Protein AF-A0A0G2HZ47-F1 (afdb_monomer_lite)

pLDDT: mean 73.04, std 15.68, range [31.47, 90.75]

Radius of gyration: 34.74 Å; chains: 1; bounding box: 72×29×120 Å

Organism: NCBI:txid1214573

Structure (mmCIF, N/CA/C/O backbone):
data_AF-A0A0G2HZ47-F1
#
_entry.id   AF-A0A0G2HZ47-F1
#
loop_
_atom_site.group_PDB
_atom_site.id
_atom_site.type_symbol
_atom_site.label_atom_id
_atom_site.label_alt_id
_atom_site.label_comp_id
_atom_site.label_asym_id
_atom_site.label_entity_id
_atom_site.label_seq_id
_atom_site.pdbx_PDB_ins_code
_atom_site.Cartn_x
_atom_site.Cartn_y
_atom_site.Cartn_z
_atom_site.occupancy
_atom_site.B_iso_or_equiv
_atom_site.auth_seq_id
_atom_site.auth_comp_id
_atom_site.auth_asym_id
_atom_site.auth_atom_id
_atom_site.pdbx_PDB_model_num
ATOM 1 N N . MET A 1 1 ? -10.034 -16.309 77.337 1.00 37.97 1 MET A N 1
ATOM 2 C CA . MET A 1 1 ? -9.901 -16.850 75.967 1.00 37.97 1 MET A CA 1
ATOM 3 C C . MET A 1 1 ? -11.106 -16.402 75.153 1.00 37.97 1 MET A C 1
ATOM 5 O O . MET A 1 1 ? -12.199 -16.834 75.493 1.00 37.97 1 MET A O 1
ATOM 9 N N . PRO A 1 2 ? -10.953 -15.537 74.139 1.00 36.66 2 PRO A N 1
ATOM 10 C CA . PRO A 1 2 ? -11.965 -15.359 73.104 1.00 36.66 2 PRO A CA 1
ATOM 11 C C . PRO A 1 2 ? -11.679 -16.298 71.912 1.00 36.66 2 PRO A C 1
ATOM 13 O O . PRO A 1 2 ? -10.535 -16.740 71.744 1.00 36.66 2 PRO A O 1
ATOM 16 N N . PRO A 1 3 ? -12.692 -16.647 71.100 1.00 39.84 3 PRO A N 1
ATOM 17 C CA . PRO A 1 3 ? -12.533 -17.612 70.023 1.00 39.84 3 PRO A CA 1
ATOM 18 C C . PRO A 1 3 ? -11.682 -17.019 68.897 1.00 39.84 3 PRO A C 1
ATOM 20 O O . PRO A 1 3 ? -11.869 -15.880 68.470 1.00 39.84 3 PRO A O 1
ATOM 23 N N . ARG A 1 4 ? -10.742 -17.826 68.398 1.00 39.00 4 ARG A N 1
ATOM 24 C CA . ARG A 1 4 ? -10.033 -17.578 67.143 1.00 39.00 4 ARG A CA 1
ATOM 25 C C . ARG A 1 4 ? -11.041 -17.720 66.002 1.00 39.00 4 ARG A C 1
ATOM 27 O O . ARG A 1 4 ? -11.255 -18.825 65.516 1.00 39.00 4 ARG A O 1
ATOM 34 N N . SER A 1 5 ? -11.659 -16.620 65.578 1.00 34.59 5 SER A N 1
ATOM 35 C CA . SER A 1 5 ? -12.229 -16.563 64.231 1.00 34.59 5 SER A CA 1
ATOM 36 C C . SER A 1 5 ? -11.066 -16.339 63.266 1.00 34.59 5 SER A C 1
ATOM 38 O O . SER A 1 5 ? -10.521 -15.245 63.142 1.00 34.59 5 SER A O 1
ATOM 40 N N . SER A 1 6 ? -10.594 -17.417 62.646 1.00 36.03 6 SER A N 1
ATOM 41 C CA . SER A 1 6 ? -9.693 -17.324 61.503 1.00 36.03 6 SER A CA 1
ATOM 42 C C . SER A 1 6 ? -10.524 -16.921 60.290 1.00 36.03 6 SER A C 1
ATOM 44 O O . SER A 1 6 ? -10.825 -17.742 59.426 1.00 36.03 6 SER A O 1
ATOM 46 N N . VAL A 1 7 ? -10.922 -15.651 60.235 1.00 32.31 7 VAL A N 1
ATOM 47 C CA . VAL A 1 7 ? -11.199 -15.027 58.947 1.00 32.31 7 VAL A CA 1
ATOM 48 C C . VAL A 1 7 ? -9.826 -14.824 58.330 1.00 32.31 7 VAL A C 1
ATOM 50 O O . VAL A 1 7 ? -9.128 -13.852 58.614 1.00 32.31 7 VAL A O 1
ATOM 53 N N . THR A 1 8 ? -9.383 -15.810 57.555 1.00 32.44 8 THR A N 1
ATOM 54 C CA . THR A 1 8 ? -8.315 -15.622 56.584 1.00 32.44 8 THR A CA 1
ATOM 55 C C . THR A 1 8 ? -8.803 -14.546 55.627 1.00 32.44 8 THR A C 1
ATOM 57 O O . THR A 1 8 ? -9.500 -14.813 54.653 1.00 32.44 8 THR A O 1
ATOM 60 N N . ALA A 1 9 ? -8.475 -13.296 55.946 1.00 32.41 9 ALA A N 1
ATOM 61 C CA . ALA A 1 9 ? -8.489 -12.223 54.981 1.00 32.41 9 ALA A CA 1
ATOM 62 C C . ALA A 1 9 ? -7.518 -12.655 53.881 1.00 32.41 9 ALA A C 1
ATOM 64 O O . ALA A 1 9 ? -6.299 -12.559 54.033 1.00 32.41 9 ALA A O 1
ATOM 65 N N . PHE A 1 10 ? -8.058 -13.222 52.803 1.00 31.47 10 PHE A N 1
ATOM 66 C CA . PHE A 1 10 ? -7.330 -13.370 51.560 1.00 31.47 10 PHE A CA 1
ATOM 67 C C . PHE A 1 10 ? -6.940 -11.954 51.144 1.00 31.47 10 PHE A C 1
ATOM 69 O O . PHE A 1 10 ? -7.734 -11.213 50.568 1.00 31.47 10 PHE A O 1
ATOM 76 N N . HIS A 1 11 ? -5.717 -11.556 51.490 1.00 36.50 11 HIS A N 1
ATOM 77 C CA . HIS A 1 11 ? -5.039 -10.441 50.858 1.00 36.50 11 HIS A CA 1
ATOM 78 C C . HIS A 1 11 ? -4.839 -10.822 49.389 1.00 36.50 11 HIS A C 1
ATOM 80 O O . HIS A 1 11 ? -3.791 -11.328 48.991 1.00 36.50 11 HIS A O 1
ATOM 86 N N . LEU A 1 12 ? -5.886 -10.612 48.589 1.00 41.47 12 LEU A N 1
ATOM 87 C CA . LEU A 1 12 ? -5.818 -10.556 47.139 1.00 41.47 12 LEU A CA 1
ATOM 88 C C . LEU A 1 12 ? -4.885 -9.392 46.814 1.00 41.47 12 LEU A C 1
ATOM 90 O O . LEU A 1 12 ? -5.261 -8.226 46.913 1.00 41.47 12 LEU A O 1
ATOM 94 N N . GLY A 1 13 ? -3.624 -9.742 46.564 1.00 36.06 13 GLY A N 1
ATOM 95 C CA . GLY A 1 13 ? -2.490 -8.844 46.409 1.00 36.06 13 GLY A CA 1
ATOM 96 C C . GLY A 1 13 ? -2.629 -7.884 45.236 1.00 36.06 13 GLY A C 1
ATOM 97 O O . GLY A 1 13 ? -1.953 -8.037 44.222 1.00 36.06 13 GLY A O 1
ATOM 98 N N . TYR A 1 14 ? -3.442 -6.845 45.399 1.00 40.75 14 TYR A N 1
ATOM 99 C CA . TYR A 1 14 ? -3.355 -5.655 44.575 1.00 40.75 14 TYR A CA 1
ATOM 100 C C . TYR A 1 14 ? -2.063 -4.917 44.939 1.00 40.75 14 TYR A C 1
ATOM 102 O O . TYR A 1 14 ? -1.978 -4.226 45.954 1.00 40.75 14 TYR A O 1
ATOM 110 N N . ARG A 1 15 ? -1.018 -5.101 44.129 1.00 41.16 15 ARG A N 1
ATOM 111 C CA . ARG A 1 15 ? 0.168 -4.242 44.158 1.00 41.16 15 ARG A CA 1
ATOM 112 C C . ARG A 1 15 ? 0.009 -3.192 43.063 1.00 41.16 15 ARG A C 1
ATOM 114 O O . ARG A 1 15 ? 0.014 -3.537 41.881 1.00 41.16 15 ARG A O 1
ATOM 121 N N . SER A 1 16 ? -0.140 -1.924 43.454 1.00 38.88 16 SER A N 1
ATOM 122 C CA . SER A 1 16 ? -0.174 -0.797 42.516 1.00 38.88 16 SER A CA 1
ATOM 123 C C . SER A 1 16 ? 1.133 -0.784 41.720 1.00 38.88 16 SER A C 1
ATOM 125 O O . SER A 1 16 ? 2.195 -0.500 42.271 1.00 38.88 16 SER A O 1
ATOM 127 N N . GLY A 1 17 ? 1.074 -1.175 40.451 1.00 43.47 17 GLY A N 1
ATOM 128 C CA . GLY A 1 17 ? 2.262 -1.294 39.604 1.00 43.47 17 GLY A CA 1
ATOM 129 C C . GLY A 1 17 ? 2.183 -2.376 38.530 1.00 43.47 17 GLY A C 1
ATOM 130 O O . GLY A 1 17 ? 2.981 -2.335 37.605 1.00 43.47 17 GLY A O 1
ATOM 131 N N . ASN A 1 18 ? 1.220 -3.309 38.596 1.00 45.84 18 ASN A N 1
ATOM 132 C CA . ASN A 1 18 ? 1.140 -4.427 37.644 1.00 45.84 18 ASN A CA 1
ATOM 133 C C . ASN A 1 18 ? -0.236 -4.562 36.963 1.00 45.84 18 ASN A C 1
ATOM 135 O O . ASN A 1 18 ? -0.908 -5.588 37.058 1.00 45.84 18 ASN A O 1
ATOM 139 N N . SER A 1 19 ? -0.649 -3.500 36.258 1.00 53.84 19 SER A N 1
ATOM 140 C CA . SER A 1 19 ? -1.942 -3.411 35.555 1.00 53.84 19 SER A CA 1
ATOM 141 C C . SER A 1 19 ? -2.191 -4.596 34.608 1.00 53.84 19 SER A C 1
ATOM 143 O O . SER A 1 19 ? -3.249 -5.206 34.666 1.00 53.84 19 SER A O 1
ATOM 145 N N . ARG A 1 20 ? -1.193 -5.025 33.820 1.00 54.66 20 ARG A N 1
ATOM 146 C CA . ARG A 1 20 ? -1.331 -6.163 32.884 1.00 54.66 20 ARG A CA 1
ATOM 147 C C . ARG A 1 20 ? -1.717 -7.482 33.559 1.00 54.66 20 ARG A C 1
ATOM 149 O O . ARG A 1 20 ? -2.631 -8.147 33.097 1.00 54.66 20 ARG A O 1
ATOM 156 N N . VAL A 1 21 ? -1.075 -7.825 34.676 1.00 57.22 21 VAL A N 1
ATOM 157 C CA . VAL A 1 21 ? -1.346 -9.082 35.400 1.00 57.22 21 VAL A CA 1
ATOM 158 C C . VAL A 1 21 ? -2.745 -9.071 36.017 1.00 57.22 21 VAL A C 1
ATOM 160 O O . VAL A 1 21 ? -3.430 -10.089 36.031 1.00 57.22 21 VAL A O 1
ATOM 163 N N . PHE A 1 22 ? -3.188 -7.911 36.503 1.00 56.25 22 PHE A N 1
ATOM 164 C CA . PHE A 1 22 ? -4.555 -7.730 36.981 1.00 56.25 22 PHE A CA 1
ATOM 165 C C . PHE A 1 22 ? -5.576 -7.885 35.844 1.00 56.25 22 PHE A C 1
ATOM 167 O O . PHE A 1 22 ? -6.572 -8.584 36.008 1.00 56.25 22 PHE A O 1
ATOM 174 N N . LEU A 1 23 ? -5.303 -7.282 34.685 1.00 59.59 23 LEU A N 1
ATOM 175 C CA . LEU A 1 23 ? -6.165 -7.355 33.507 1.00 59.59 23 LEU A CA 1
ATOM 176 C C . LEU A 1 23 ? -6.307 -8.793 32.987 1.00 59.59 23 LEU A C 1
ATOM 178 O O . LEU A 1 23 ? -7.428 -9.232 32.754 1.00 59.59 23 LEU A O 1
ATOM 182 N N . ASP A 1 24 ? -5.215 -9.556 32.903 1.00 64.44 24 ASP A N 1
ATOM 183 C CA . ASP A 1 24 ? -5.259 -10.964 32.480 1.00 64.44 24 ASP A CA 1
ATOM 184 C C . ASP A 1 24 ? -6.056 -11.837 33.473 1.00 64.44 24 ASP A C 1
ATOM 186 O O . ASP A 1 24 ? -6.803 -12.728 33.078 1.00 64.44 24 ASP A O 1
ATOM 190 N N . GLN A 1 25 ? -5.960 -11.567 34.781 1.00 63.09 25 GLN A N 1
ATOM 191 C CA . GLN A 1 25 ? -6.748 -12.277 35.800 1.00 63.09 25 GLN A CA 1
ATOM 192 C C . GLN A 1 25 ? -8.239 -11.936 35.757 1.00 63.09 25 GLN A C 1
ATOM 194 O O . GLN A 1 25 ? -9.071 -12.777 36.099 1.00 63.09 25 GLN A O 1
ATOM 199 N N . VAL A 1 26 ? -8.576 -10.704 35.381 1.00 60.03 26 VAL A N 1
ATOM 200 C CA . VAL A 1 26 ? -9.956 -10.265 35.167 1.00 60.03 26 VAL A CA 1
ATOM 201 C C . VAL A 1 26 ? -10.554 -10.971 33.951 1.00 60.03 26 VAL A C 1
ATOM 203 O O . VAL A 1 26 ? -11.672 -11.471 34.051 1.00 60.03 26 VAL A O 1
ATOM 206 N N . ASP A 1 27 ? -9.804 -11.083 32.853 1.00 63.91 27 ASP A N 1
ATOM 207 C CA . ASP A 1 27 ? -10.250 -11.797 31.647 1.00 63.91 27 ASP A CA 1
ATOM 208 C C . ASP A 1 27 ? -10.433 -13.298 31.889 1.00 63.91 27 ASP A C 1
ATOM 210 O O . ASP A 1 27 ? -11.338 -13.914 31.337 1.00 63.91 27 ASP A O 1
ATOM 214 N N . MET A 1 28 ? -9.620 -13.889 32.769 1.00 60.25 28 MET A N 1
ATOM 215 C CA . MET A 1 28 ? -9.789 -15.278 33.212 1.00 60.25 28 MET A CA 1
ATOM 216 C C . MET A 1 28 ? -10.896 -15.459 34.271 1.00 60.25 28 MET A C 1
ATOM 218 O O . MET A 1 28 ? -11.135 -16.578 34.719 1.00 60.25 28 MET A O 1
ATOM 222 N N . GLY A 1 29 ? -11.556 -14.383 34.717 1.00 59.19 29 GLY A N 1
ATOM 223 C CA . GLY A 1 29 ? -12.604 -14.432 35.745 1.00 59.19 29 GLY A CA 1
ATOM 224 C C . GLY A 1 29 ? -12.101 -14.708 37.171 1.00 59.19 29 GLY A C 1
ATOM 225 O O . GLY A 1 29 ? -12.897 -15.016 38.052 1.00 59.19 29 GLY A O 1
ATOM 226 N N . ILE A 1 30 ? -10.793 -14.595 37.420 1.00 57.31 30 ILE A N 1
ATOM 227 C CA . ILE A 1 30 ? -10.138 -14.970 38.685 1.00 57.31 30 ILE A CA 1
ATOM 228 C C . ILE A 1 30 ? -10.157 -13.815 39.702 1.00 57.31 30 ILE A C 1
ATOM 230 O O . ILE A 1 30 ? -10.236 -14.055 40.906 1.00 57.31 30 ILE A O 1
ATOM 234 N N . ASN A 1 31 ? -10.108 -12.554 39.251 1.00 58.25 31 ASN A N 1
ATOM 235 C CA . ASN A 1 31 ? -9.975 -11.383 40.133 1.00 58.25 31 ASN A CA 1
ATOM 236 C C . ASN A 1 31 ? -11.196 -10.445 40.085 1.00 58.25 31 ASN A C 1
ATOM 238 O O . ASN A 1 31 ? -11.128 -9.281 39.695 1.00 58.25 31 ASN A O 1
ATOM 242 N N . ILE A 1 32 ? -12.336 -10.998 40.503 1.00 53.94 32 ILE A N 1
ATOM 243 C CA . ILE A 1 32 ? -13.670 -10.375 40.473 1.00 53.94 32 ILE A CA 1
ATOM 244 C C . ILE A 1 32 ? -13.790 -9.186 41.448 1.00 53.94 32 ILE A C 1
ATOM 246 O O . ILE A 1 32 ? -14.473 -8.207 41.164 1.00 53.94 32 ILE A O 1
ATOM 250 N N . GLY A 1 33 ? -13.084 -9.220 42.583 1.00 53.91 33 GLY A N 1
ATOM 251 C CA . GLY A 1 33 ? -13.139 -8.157 43.596 1.00 53.91 33 GLY A CA 1
ATOM 252 C C . GLY A 1 33 ? -12.517 -6.828 43.152 1.00 53.91 33 GLY A C 1
ATOM 253 O O . GLY A 1 33 ? -12.966 -5.769 43.582 1.00 53.91 33 GLY A O 1
ATOM 254 N N . GLY A 1 34 ? -11.523 -6.858 42.258 1.00 54.56 34 GLY A N 1
ATOM 255 C CA . GLY A 1 3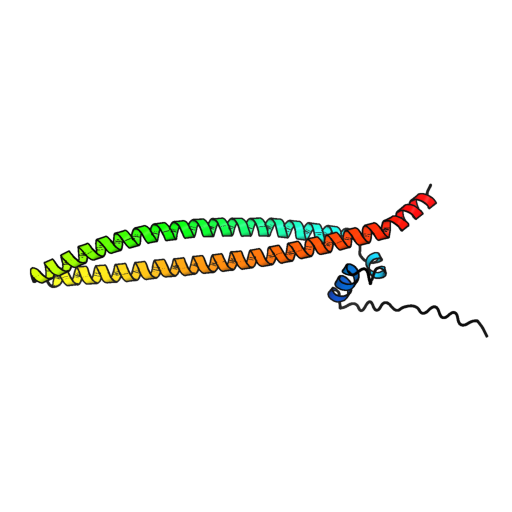4 ? -10.939 -5.636 41.702 1.00 54.56 34 GLY A CA 1
ATOM 256 C C . GLY A 1 34 ? -11.808 -4.973 40.630 1.00 54.56 34 GLY A C 1
ATOM 257 O O . GLY A 1 34 ? -11.694 -3.770 40.428 1.00 54.56 34 GLY A O 1
ATOM 258 N N . LEU A 1 35 ? -12.715 -5.714 39.981 1.00 54.06 35 LEU A N 1
ATOM 259 C CA . LEU A 1 35 ? -13.657 -5.169 38.991 1.00 54.06 35 LEU A CA 1
ATOM 260 C C . LEU A 1 35 ? -14.666 -4.200 39.611 1.00 54.06 35 LEU A C 1
ATOM 262 O O . LEU A 1 35 ? -15.007 -3.204 38.985 1.00 54.06 35 LEU A O 1
ATOM 266 N N . LEU A 1 36 ? -15.080 -4.445 40.857 1.00 53.69 36 LEU A N 1
ATOM 267 C CA . LEU A 1 36 ? -15.949 -3.546 41.625 1.00 53.69 36 LEU A CA 1
ATOM 268 C C . LEU A 1 36 ? -15.305 -2.176 41.899 1.00 53.69 36 LEU A C 1
ATOM 270 O O . LEU A 1 36 ? -16.020 -1.207 42.137 1.00 53.69 36 LEU A O 1
ATOM 274 N N . GLN A 1 37 ? -13.971 -2.078 41.855 1.00 54.75 37 GLN A N 1
ATOM 275 C CA . GLN A 1 37 ? -13.250 -0.806 41.977 1.00 54.75 37 GLN A CA 1
ATOM 276 C C . GLN A 1 37 ? -13.066 -0.089 40.629 1.00 54.75 37 GLN A C 1
ATOM 278 O O . GLN A 1 37 ? -12.727 1.094 40.609 1.00 54.75 37 GLN A O 1
ATOM 283 N N . VAL A 1 38 ? -13.287 -0.770 39.497 1.00 58.47 38 VAL A N 1
ATOM 284 C CA . VAL A 1 38 ? -13.133 -0.183 38.161 1.00 58.47 38 VAL A CA 1
ATOM 285 C C . VAL A 1 38 ? -14.438 0.494 37.743 1.00 58.47 38 VAL A C 1
ATOM 287 O O . VAL A 1 38 ? -15.482 -0.139 37.611 1.00 58.47 38 VAL A O 1
ATOM 290 N N . ASN A 1 39 ? -14.377 1.803 37.493 1.00 64.88 39 ASN A N 1
ATOM 291 C CA . ASN A 1 39 ? -15.529 2.588 37.058 1.00 64.88 39 ASN A CA 1
ATOM 292 C C . ASN A 1 39 ? -15.967 2.169 35.636 1.00 64.88 39 ASN A C 1
ATOM 294 O O . ASN A 1 39 ? -15.227 2.383 34.674 1.00 64.88 39 ASN A O 1
ATOM 298 N N . GLN A 1 40 ? -17.176 1.611 35.482 1.00 68.06 40 GLN A N 1
ATOM 299 C CA . GLN A 1 40 ? -17.739 1.222 34.176 1.00 68.06 40 GLN A CA 1
ATOM 300 C C . GLN A 1 40 ? -17.699 2.362 33.150 1.00 68.06 40 GLN A C 1
ATOM 302 O O . GLN A 1 40 ? -17.458 2.117 31.969 1.00 68.06 40 GLN A O 1
ATOM 307 N N . GLN A 1 41 ? -17.886 3.609 33.591 1.00 72.38 41 GLN A N 1
ATOM 308 C CA . GLN A 1 41 ? -17.843 4.775 32.707 1.00 72.38 41 GLN A CA 1
ATOM 309 C C . GLN A 1 41 ? -16.461 4.962 32.065 1.00 72.38 41 GLN A C 1
ATOM 311 O O . GLN A 1 41 ? -16.378 5.341 30.898 1.00 72.38 41 GLN A O 1
ATOM 316 N N . ALA A 1 42 ? -15.383 4.644 32.789 1.00 74.94 42 ALA A N 1
ATOM 317 C CA . ALA A 1 42 ? -14.022 4.729 32.268 1.00 74.94 42 ALA A CA 1
ATOM 318 C C . ALA A 1 42 ? -13.761 3.663 31.191 1.00 74.94 42 ALA A C 1
ATOM 320 O O . ALA A 1 42 ? -13.208 3.983 30.145 1.00 74.94 42 ALA A O 1
ATOM 321 N N . LEU A 1 43 ? -14.235 2.429 31.395 1.00 75.12 43 LEU A N 1
ATOM 322 C CA . LEU A 1 43 ? -14.100 1.347 30.408 1.00 75.12 43 LEU A CA 1
ATOM 323 C C . LEU A 1 43 ? -14.935 1.596 29.144 1.00 75.12 43 LEU A C 1
ATOM 325 O O . LEU A 1 43 ? -14.492 1.298 28.039 1.00 75.12 43 LEU A O 1
ATOM 329 N N . VAL A 1 44 ? -16.133 2.174 29.283 1.00 79.75 44 VAL A N 1
ATOM 330 C CA . VAL A 1 44 ? -16.951 2.587 28.131 1.00 79.75 44 VAL A CA 1
ATOM 331 C C . VAL A 1 44 ? -16.273 3.723 27.359 1.00 79.75 44 VAL A C 1
ATOM 333 O O . VAL A 1 44 ? -16.271 3.708 26.128 1.00 79.75 44 VAL A O 1
ATOM 336 N N . ALA A 1 45 ? -15.664 4.687 28.056 1.00 80.69 45 ALA A N 1
ATOM 337 C CA . ALA A 1 45 ? -14.891 5.750 27.418 1.00 80.69 45 ALA A CA 1
ATOM 338 C C . ALA A 1 45 ? -13.671 5.193 26.662 1.00 80.69 45 ALA A C 1
ATOM 340 O O . ALA A 1 45 ? -13.446 5.576 25.514 1.00 80.69 45 ALA A O 1
ATOM 341 N N . GLU A 1 46 ? -12.947 4.246 27.263 1.00 82.81 46 GLU A N 1
ATOM 342 C CA . GLU A 1 46 ? -11.805 3.557 26.652 1.00 82.81 46 GLU A CA 1
ATOM 343 C C . GLU A 1 46 ? -12.223 2.772 25.397 1.00 82.81 46 GLU A C 1
ATOM 345 O O . GLU A 1 46 ? -11.641 2.962 24.329 1.00 82.81 46 GLU A O 1
ATOM 350 N N . ARG A 1 47 ? -13.309 1.987 25.471 1.00 82.88 47 ARG A N 1
ATOM 351 C CA . ARG A 1 47 ? -13.893 1.274 24.320 1.00 82.88 47 ARG A CA 1
ATOM 352 C C . ARG A 1 47 ? -14.247 2.230 23.181 1.00 82.88 47 ARG A C 1
ATOM 354 O O . ARG A 1 47 ? -13.905 1.989 22.028 1.00 82.88 47 ARG A O 1
ATOM 361 N N . ASN A 1 48 ? -14.919 3.338 23.495 1.00 85.75 48 ASN A N 1
ATOM 362 C CA . ASN A 1 48 ? -15.314 4.331 22.495 1.00 85.75 48 ASN A CA 1
ATOM 363 C C . ASN A 1 48 ? -14.100 5.027 21.863 1.00 85.75 48 ASN A C 1
ATOM 365 O O . ASN A 1 48 ? -14.123 5.345 20.674 1.00 85.75 48 ASN A O 1
ATOM 369 N N . GLN A 1 49 ? -13.039 5.264 22.636 1.00 87.50 49 GLN A N 1
ATOM 370 C CA . GLN A 1 49 ? -11.785 5.796 22.114 1.00 87.50 49 GLN A CA 1
ATOM 371 C C . GLN A 1 49 ? -11.112 4.803 21.159 1.00 87.50 49 GLN A C 1
ATOM 373 O O . GLN A 1 49 ? -10.686 5.214 20.080 1.00 87.50 49 GLN A O 1
ATOM 378 N N . GLN A 1 50 ? -11.060 3.514 21.506 1.00 84.00 50 GLN A N 1
ATOM 379 C CA . GLN A 1 50 ? -10.492 2.480 20.636 1.00 84.00 50 GLN A CA 1
ATOM 380 C C . GLN A 1 50 ? -11.279 2.315 19.331 1.00 84.00 50 GLN A C 1
ATOM 382 O O . GLN A 1 50 ? -10.668 2.259 18.269 1.00 84.00 50 GLN A O 1
ATOM 387 N N . HIS A 1 51 ? -12.615 2.364 19.374 1.00 86.56 51 HIS A N 1
ATOM 388 C CA . HIS A 1 51 ? -13.454 2.353 18.165 1.00 86.56 51 HIS A CA 1
ATOM 389 C C . HIS A 1 51 ? -13.164 3.533 17.226 1.00 86.56 51 HIS A C 1
ATOM 391 O O . HIS A 1 51 ? -13.088 3.359 16.012 1.00 86.56 51 HIS A O 1
ATOM 397 N N . ARG A 1 52 ? -12.937 4.739 17.768 1.00 90.06 52 ARG A N 1
ATOM 398 C CA . ARG A 1 52 ? -12.535 5.903 16.952 1.00 90.06 52 ARG A CA 1
ATOM 399 C C . ARG A 1 52 ? -11.153 5.724 16.327 1.00 90.06 52 ARG A C 1
ATOM 401 O O . ARG A 1 52 ? -10.945 6.141 15.192 1.00 90.06 52 ARG A O 1
ATOM 408 N N . LEU A 1 53 ? -10.210 5.142 17.069 1.00 89.06 53 LEU A N 1
ATOM 409 C CA . LEU A 1 53 ? -8.868 4.854 16.560 1.00 89.06 53 LEU A CA 1
ATOM 410 C C . LEU A 1 53 ? -8.905 3.797 15.452 1.00 89.06 53 LEU A C 1
ATOM 412 O O . LEU A 1 53 ? -8.235 3.979 14.441 1.00 89.06 53 LEU A O 1
ATOM 416 N N . LEU A 1 54 ? -9.720 2.753 15.612 1.00 88.25 54 LEU A N 1
ATOM 417 C CA . LEU A 1 54 ? -9.940 1.726 14.596 1.00 88.25 54 LEU A CA 1
ATOM 418 C C . LEU A 1 54 ? -10.503 2.333 13.308 1.00 88.25 54 LEU A C 1
ATOM 420 O O . LEU A 1 54 ? -9.915 2.141 12.250 1.00 88.25 54 LEU A O 1
ATOM 424 N N . ALA A 1 55 ? -11.560 3.146 13.403 1.00 88.25 55 ALA A N 1
ATOM 425 C CA . ALA A 1 55 ? -12.145 3.810 12.237 1.00 88.25 55 ALA A CA 1
ATOM 426 C C . ALA A 1 55 ? -11.134 4.712 11.509 1.00 88.25 55 ALA A C 1
ATOM 428 O O . ALA A 1 55 ? -11.088 4.742 10.283 1.00 88.25 55 ALA A O 1
ATOM 429 N N . ARG A 1 56 ? -10.287 5.431 12.257 1.00 89.69 56 ARG A N 1
ATOM 430 C CA . ARG A 1 56 ? -9.230 6.257 11.662 1.00 89.69 56 ARG A CA 1
ATOM 431 C C . ARG A 1 56 ? -8.170 5.415 10.952 1.00 89.69 56 ARG A C 1
ATOM 433 O O . ARG A 1 56 ? -7.789 5.751 9.842 1.00 89.69 56 ARG A O 1
ATOM 440 N N . LEU A 1 57 ? -7.711 4.333 11.573 1.00 85.44 57 LEU A N 1
ATOM 441 C CA . LEU A 1 57 ? -6.702 3.460 10.972 1.00 85.44 57 LEU A CA 1
ATOM 442 C C . LEU A 1 57 ? -7.228 2.693 9.758 1.00 85.44 57 LEU A C 1
ATOM 444 O O . LEU A 1 57 ? -6.442 2.397 8.868 1.00 85.44 57 LEU A O 1
ATOM 448 N N . GLN A 1 58 ? -8.527 2.390 9.709 1.00 86.81 58 GLN A N 1
ATOM 449 C CA . GLN A 1 58 ? -9.167 1.834 8.516 1.00 86.81 58 GLN A CA 1
ATOM 450 C C . GLN A 1 58 ? -9.119 2.836 7.363 1.00 86.81 58 GLN A C 1
ATOM 452 O O . GLN A 1 58 ? -8.661 2.485 6.286 1.00 86.81 58 GLN A O 1
ATOM 457 N N . LEU A 1 59 ? -9.478 4.100 7.615 1.00 90.75 59 LEU A N 1
ATOM 458 C CA . LEU A 1 59 ? -9.356 5.156 6.605 1.00 90.75 59 LEU A CA 1
ATOM 459 C C . LEU A 1 59 ? -7.908 5.339 6.130 1.00 90.75 59 LEU A C 1
ATOM 461 O O . LEU A 1 59 ? -7.676 5.454 4.931 1.00 90.75 59 LEU A O 1
ATOM 465 N N . ASP A 1 60 ? -6.941 5.340 7.051 1.00 82.44 60 ASP A N 1
ATOM 466 C CA . ASP A 1 60 ? -5.518 5.459 6.708 1.00 82.44 60 ASP A CA 1
ATOM 467 C C . ASP A 1 60 ? -5.026 4.239 5.896 1.00 82.44 60 ASP A C 1
ATOM 469 O O . ASP A 1 60 ? -4.211 4.387 4.987 1.00 82.44 60 ASP A O 1
ATOM 473 N N . HIS A 1 61 ? -5.520 3.034 6.205 1.00 84.81 61 HIS A N 1
ATOM 474 C CA . HIS A 1 61 ? -5.211 1.806 5.467 1.00 84.81 61 HIS A CA 1
ATOM 475 C C . HIS A 1 61 ? -5.807 1.826 4.055 1.00 84.81 61 HIS A C 1
ATOM 477 O O . HIS A 1 61 ? -5.110 1.507 3.096 1.00 84.81 61 HIS A O 1
ATOM 483 N N . ASP A 1 62 ? -7.071 2.224 3.919 1.00 87.38 62 ASP A N 1
ATOM 484 C CA . ASP A 1 62 ? -7.753 2.299 2.626 1.00 87.38 62 ASP A CA 1
ATOM 485 C C . ASP A 1 62 ? -7.113 3.365 1.728 1.00 87.38 62 ASP A C 1
ATOM 487 O O . ASP A 1 62 ? -6.892 3.120 0.545 1.00 87.38 62 ASP A O 1
ATOM 491 N N . ALA A 1 63 ? -6.733 4.514 2.299 1.00 86.44 63 ALA A N 1
ATOM 492 C CA . ALA A 1 63 ? -5.979 5.545 1.590 1.00 86.44 63 ALA A CA 1
ATOM 493 C C . ALA A 1 63 ? -4.624 5.019 1.089 1.00 86.44 63 ALA A C 1
ATOM 495 O O . ALA A 1 63 ? -4.302 5.181 -0.083 1.00 86.44 63 ALA A O 1
ATOM 496 N N . ALA A 1 64 ? -3.868 4.320 1.941 1.00 82.81 64 ALA A N 1
ATOM 497 C CA . ALA A 1 64 ? -2.605 3.707 1.530 1.00 82.81 64 ALA A CA 1
ATOM 498 C C . ALA A 1 64 ? -2.796 2.615 0.457 1.00 82.81 64 ALA A C 1
ATOM 500 O O . ALA A 1 64 ? -1.917 2.416 -0.379 1.00 82.81 64 ALA A O 1
ATOM 501 N N . GLY A 1 65 ? -3.931 1.908 0.475 1.00 83.38 65 GLY A N 1
ATOM 502 C CA . GLY A 1 65 ? -4.303 0.937 -0.554 1.00 83.38 65 GLY A CA 1
ATOM 503 C C . GLY A 1 65 ? -4.552 1.584 -1.917 1.00 83.38 65 GLY A C 1
ATOM 504 O O . GLY A 1 65 ? -4.051 1.079 -2.917 1.00 83.38 65 GLY A O 1
ATOM 505 N N . LEU A 1 66 ? -5.260 2.718 -1.944 1.00 87.38 66 LEU A N 1
ATOM 506 C CA . LEU A 1 66 ? -5.459 3.513 -3.162 1.00 87.38 66 LEU A CA 1
ATOM 507 C C . LEU A 1 66 ? -4.133 4.059 -3.700 1.00 87.38 66 LEU A C 1
ATOM 509 O O . LEU A 1 66 ? -3.859 3.918 -4.887 1.00 87.38 66 LEU A O 1
ATOM 513 N N . ASP A 1 67 ? -3.279 4.598 -2.822 1.00 82.19 67 ASP A N 1
ATOM 514 C CA . ASP A 1 67 ? -1.948 5.068 -3.217 1.00 82.19 67 ASP A CA 1
ATOM 515 C C . ASP A 1 67 ? -1.147 3.934 -3.882 1.00 82.19 67 ASP A C 1
ATOM 517 O O . ASP A 1 67 ? -0.527 4.134 -4.924 1.00 82.19 67 ASP A O 1
ATOM 521 N N . LEU A 1 68 ? -1.171 2.721 -3.312 1.00 82.44 68 LEU A N 1
ATOM 522 C CA . LEU A 1 68 ? -0.480 1.563 -3.887 1.00 82.44 68 LEU A CA 1
ATOM 523 C C . LEU A 1 68 ? -1.012 1.202 -5.283 1.00 82.44 68 LEU A C 1
ATOM 525 O O . LEU A 1 68 ? -0.215 0.881 -6.161 1.00 82.44 68 LEU A O 1
ATOM 529 N N . GLU A 1 69 ? -2.329 1.240 -5.487 1.00 87.50 69 GLU A N 1
ATOM 530 C CA . GLU A 1 69 ? -2.950 0.966 -6.787 1.00 87.50 69 GLU A CA 1
ATOM 531 C C . GLU A 1 69 ? -2.521 1.995 -7.842 1.00 87.50 69 GLU A C 1
ATOM 533 O O . GLU A 1 69 ? -2.111 1.614 -8.941 1.00 87.50 69 GLU A O 1
ATOM 538 N N . ASP A 1 70 ? -2.506 3.282 -7.488 1.00 85.69 70 ASP A N 1
ATOM 539 C CA . ASP A 1 70 ? -2.021 4.353 -8.363 1.00 85.69 70 ASP A CA 1
ATOM 540 C C . ASP A 1 70 ? -0.549 4.145 -8.760 1.00 85.69 70 ASP A C 1
ATOM 542 O O . ASP A 1 70 ? -0.190 4.300 -9.931 1.00 85.69 70 ASP A O 1
ATOM 546 N N . PHE A 1 71 ? 0.307 3.730 -7.820 1.00 79.69 71 PHE A N 1
ATOM 547 C CA . PHE A 1 71 ? 1.711 3.433 -8.124 1.00 79.69 71 PHE A CA 1
ATOM 548 C C . PHE A 1 71 ? 1.897 2.187 -8.993 1.00 79.69 71 PHE A C 1
ATOM 550 O O . PHE A 1 71 ? 2.787 2.182 -9.842 1.00 79.69 71 PHE A O 1
ATOM 557 N N . LEU A 1 72 ? 1.082 1.143 -8.813 1.00 83.31 72 LEU A N 1
ATOM 558 C CA . LEU A 1 72 ? 1.123 -0.047 -9.672 1.00 83.31 72 LEU A CA 1
ATOM 559 C C . LEU A 1 72 ? 0.711 0.290 -11.110 1.00 83.31 72 LEU A C 1
ATOM 561 O O . LEU A 1 72 ? 1.337 -0.183 -12.057 1.00 83.31 72 LEU A O 1
ATOM 565 N N . ASN A 1 73 ? -0.285 1.160 -11.279 1.00 86.50 73 ASN A N 1
ATOM 566 C CA . ASN A 1 73 ? -0.671 1.666 -12.595 1.00 86.50 73 ASN A CA 1
ATOM 567 C C . ASN A 1 73 ? 0.466 2.484 -13.238 1.00 86.50 73 ASN A C 1
ATOM 569 O O . ASN A 1 73 ? 0.768 2.308 -14.419 1.00 86.50 73 ASN A O 1
ATOM 573 N N . GLU A 1 74 ? 1.146 3.345 -12.468 1.00 82.69 74 GLU A N 1
ATOM 574 C CA . GLU A 1 74 ? 2.326 4.083 -12.946 1.00 82.69 74 GLU A CA 1
ATOM 575 C C . GLU A 1 74 ? 3.475 3.132 -13.345 1.00 82.69 74 GLU A C 1
ATOM 577 O O . GLU A 1 74 ? 4.138 3.352 -14.365 1.00 82.69 74 GLU A O 1
ATOM 582 N N . GLU A 1 75 ? 3.695 2.052 -12.587 1.00 80.81 75 GLU A N 1
ATOM 583 C CA . GLU A 1 75 ? 4.666 1.003 -12.916 1.00 80.81 75 GLU A CA 1
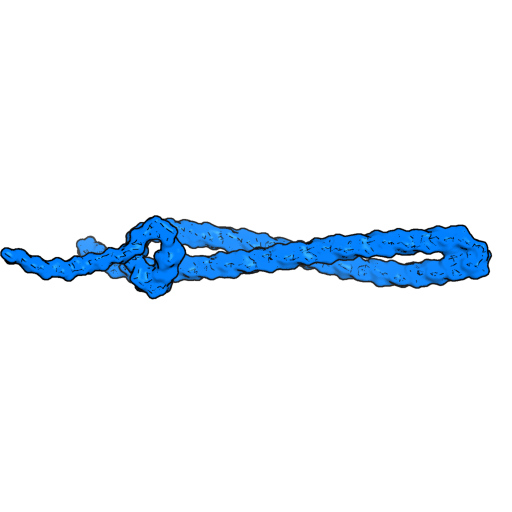ATOM 584 C C . GLU A 1 75 ? 4.322 0.312 -14.242 1.00 80.81 75 GLU A C 1
ATOM 586 O O . GLU A 1 75 ? 5.200 0.152 -15.094 1.00 80.81 75 GLU A O 1
ATOM 591 N N . GLU A 1 76 ? 3.056 -0.055 -14.452 1.00 83.81 76 GLU A N 1
ATOM 592 C CA . GLU A 1 76 ? 2.594 -0.690 -15.689 1.00 83.81 76 GLU A CA 1
ATOM 593 C C . GLU A 1 76 ? 2.776 0.239 -16.900 1.00 83.81 76 GLU A C 1
ATOM 595 O O . GLU A 1 76 ? 3.320 -0.172 -17.933 1.00 83.81 76 GLU A O 1
ATOM 600 N N . GLU A 1 77 ? 2.420 1.521 -16.769 1.00 83.62 77 GLU A N 1
ATOM 601 C CA . GLU A 1 77 ? 2.654 2.519 -17.816 1.00 83.62 77 GLU A CA 1
ATOM 602 C C . GLU A 1 77 ? 4.141 2.666 -18.154 1.00 83.62 77 GLU A C 1
ATOM 604 O O . GLU A 1 77 ? 4.519 2.774 -19.328 1.00 83.62 77 GLU A O 1
ATOM 609 N N . LEU A 1 78 ? 5.005 2.678 -17.139 1.00 76.38 78 LEU A N 1
ATOM 610 C CA . LEU A 1 78 ? 6.448 2.754 -17.333 1.00 76.38 78 LEU A CA 1
ATOM 611 C C . LEU A 1 78 ? 7.022 1.473 -17.920 1.00 76.38 78 LEU A C 1
ATOM 613 O O . LEU A 1 78 ? 7.935 1.562 -18.740 1.00 76.38 78 LEU A O 1
ATOM 617 N N . GLY A 1 79 ? 6.464 0.311 -17.585 1.00 78.44 79 GLY A N 1
ATOM 618 C CA . GLY A 1 79 ? 6.735 -0.952 -18.264 1.00 78.44 79 GLY A CA 1
ATOM 619 C C . GLY A 1 79 ? 6.438 -0.847 -19.760 1.00 78.44 79 GLY A C 1
ATOM 620 O O . GLY A 1 79 ? 7.319 -1.092 -20.583 1.00 78.44 79 GLY A O 1
ATOM 621 N N . GLY A 1 80 ? 5.258 -0.339 -20.123 1.00 81.81 80 GLY A N 1
ATOM 622 C CA . GLY A 1 80 ? 4.896 -0.100 -21.522 1.00 81.81 80 GLY A CA 1
ATOM 623 C C . GLY A 1 80 ? 5.803 0.921 -22.223 1.00 81.81 80 GLY A C 1
ATOM 624 O O . GLY A 1 80 ? 6.160 0.749 -23.391 1.00 81.81 80 GLY A O 1
ATOM 625 N N . ARG A 1 81 ? 6.230 1.984 -21.526 1.00 78.00 81 ARG A N 1
ATOM 626 C CA . ARG A 1 81 ? 7.214 2.949 -22.056 1.00 78.00 81 ARG A CA 1
ATOM 627 C C . ARG A 1 81 ? 8.603 2.336 -22.205 1.00 78.00 81 ARG A C 1
ATOM 629 O O . ARG A 1 81 ? 9.292 2.671 -23.163 1.00 78.00 81 ARG A O 1
ATOM 636 N N . ARG A 1 82 ? 9.018 1.453 -21.296 1.00 77.12 82 ARG A N 1
ATOM 637 C CA . ARG A 1 82 ? 10.289 0.722 -21.371 1.00 77.12 82 ARG A CA 1
ATOM 638 C C . ARG A 1 82 ? 10.316 -0.192 -22.581 1.00 77.12 82 ARG A C 1
ATOM 640 O O . ARG A 1 82 ? 11.333 -0.217 -23.262 1.00 77.12 82 ARG A O 1
ATOM 647 N N . ASP A 1 83 ? 9.231 -0.906 -22.845 1.00 80.06 83 ASP A N 1
ATOM 648 C CA . ASP A 1 83 ? 9.162 -1.831 -23.975 1.00 80.06 83 ASP A CA 1
ATOM 649 C C . ASP A 1 83 ? 9.231 -1.059 -25.304 1.00 80.06 83 ASP A C 1
ATOM 651 O O . ASP A 1 83 ? 10.047 -1.386 -26.162 1.00 80.06 83 ASP A O 1
ATOM 655 N N . LYS A 1 84 ? 8.511 0.068 -25.418 1.00 81.44 84 LYS A N 1
ATOM 656 C CA . LYS A 1 84 ? 8.660 1.000 -26.556 1.00 81.44 84 LYS A CA 1
ATOM 657 C C . LYS A 1 84 ? 10.075 1.557 -26.681 1.00 81.44 84 LYS A C 1
ATOM 659 O O . LYS A 1 84 ? 10.640 1.578 -27.765 1.00 81.44 84 LYS A O 1
ATOM 664 N N . LEU A 1 85 ? 10.673 1.977 -25.566 1.00 75.81 85 LEU A N 1
ATOM 665 C CA . LEU A 1 85 ? 12.057 2.439 -25.563 1.00 75.81 85 LEU A CA 1
ATOM 666 C C . LEU A 1 85 ? 13.002 1.323 -26.004 1.00 75.81 85 LEU A C 1
ATOM 668 O O . LEU A 1 85 ? 13.926 1.608 -26.746 1.00 75.81 85 LEU A O 1
ATOM 672 N N . GLN A 1 86 ? 12.795 0.067 -25.601 1.00 79.62 86 GLN A N 1
ATOM 673 C CA . GLN A 1 86 ? 13.602 -1.066 -26.063 1.00 79.62 86 GLN A CA 1
ATOM 674 C C . GLN A 1 86 ? 13.507 -1.271 -27.578 1.00 79.62 86 GLN A C 1
ATOM 676 O O . GLN A 1 86 ? 14.535 -1.528 -28.205 1.00 79.62 86 GLN A O 1
ATOM 681 N N . GLU A 1 87 ? 12.320 -1.112 -28.163 1.00 83.12 87 GLU A N 1
ATOM 682 C CA . GLU A 1 87 ? 12.140 -1.104 -29.619 1.00 83.12 87 GLU A CA 1
ATOM 683 C C . GLU A 1 87 ? 12.900 0.066 -30.267 1.00 83.12 87 GLU A C 1
ATOM 685 O O . GLU A 1 87 ? 13.679 -0.145 -31.200 1.00 83.12 87 GLU A O 1
ATOM 690 N N . ASP A 1 88 ? 12.780 1.278 -29.715 1.00 79.31 88 ASP A N 1
ATOM 691 C CA . ASP A 1 88 ? 13.525 2.458 -30.177 1.00 79.31 88 ASP A CA 1
ATOM 692 C C . ASP A 1 88 ? 15.047 2.274 -30.027 1.00 79.31 88 ASP A C 1
ATOM 694 O O . ASP A 1 88 ? 15.820 2.711 -30.879 1.00 79.31 88 ASP A O 1
ATOM 698 N N . PHE A 1 89 ? 15.499 1.597 -28.965 1.00 76.75 89 PHE A N 1
ATOM 699 C CA . PHE A 1 89 ? 16.900 1.241 -28.726 1.00 76.75 89 PHE A CA 1
ATOM 700 C C . PHE A 1 89 ? 17.414 0.309 -29.819 1.00 76.75 89 PHE A C 1
ATOM 702 O O . PHE A 1 89 ? 18.530 0.512 -30.293 1.00 76.75 89 PHE A O 1
ATOM 709 N N . ALA A 1 90 ? 16.631 -0.702 -30.203 1.00 81.38 90 ALA A N 1
ATOM 710 C CA . ALA A 1 90 ? 16.992 -1.616 -31.280 1.00 81.38 90 ALA A CA 1
ATOM 711 C C . ALA A 1 90 ? 17.114 -0.859 -32.610 1.00 81.38 90 ALA A C 1
ATOM 713 O O . ALA A 1 90 ? 18.129 -0.982 -33.293 1.00 81.38 90 ALA A O 1
ATOM 714 N N . HIS A 1 91 ? 16.150 0.016 -32.909 1.00 82.50 91 HIS A N 1
ATOM 715 C CA . HIS A 1 91 ? 16.183 0.835 -34.117 1.00 82.50 91 HIS A CA 1
ATOM 716 C C . HIS A 1 91 ? 17.368 1.820 -34.126 1.00 82.50 91 HIS A C 1
ATOM 718 O O . HIS A 1 91 ? 18.050 1.971 -35.142 1.00 82.50 91 HIS A O 1
ATOM 724 N N . GLN A 1 92 ? 17.656 2.501 -33.015 1.00 77.88 92 GLN A N 1
ATOM 725 C CA . GLN A 1 92 ? 18.807 3.404 -32.949 1.00 77.88 92 GLN A CA 1
ATOM 726 C C . GLN A 1 92 ? 20.140 2.660 -33.043 1.00 77.88 92 GLN A C 1
ATOM 728 O O . GLN A 1 92 ? 21.094 3.227 -33.570 1.00 77.88 92 GLN A O 1
ATOM 733 N N . LEU A 1 93 ? 20.214 1.406 -32.588 1.00 80.38 93 LEU A N 1
ATOM 734 C CA . LEU A 1 93 ? 21.400 0.572 -32.780 1.00 80.38 93 LEU A CA 1
ATOM 735 C C . LEU A 1 93 ? 21.665 0.318 -34.267 1.00 80.38 93 LEU A C 1
ATOM 737 O O . LEU A 1 93 ? 22.795 0.496 -34.711 1.00 80.38 93 LEU A O 1
ATOM 741 N N . GLU A 1 94 ? 20.626 0.007 -35.046 1.00 84.62 94 GLU A N 1
ATOM 742 C CA . GLU A 1 94 ? 20.744 -0.132 -36.505 1.00 84.62 94 GLU A CA 1
ATOM 743 C C . GLU A 1 94 ? 21.234 1.171 -37.156 1.00 84.62 94 GLU A C 1
ATOM 745 O O . GLU A 1 94 ? 22.099 1.150 -38.027 1.00 84.62 94 GLU A O 1
ATOM 750 N N . LEU A 1 95 ? 20.755 2.333 -36.692 1.00 81.81 95 LEU A N 1
ATOM 751 C CA . LEU A 1 95 ? 21.216 3.639 -37.187 1.00 81.81 95 LEU A CA 1
ATOM 752 C C . LEU A 1 95 ? 22.680 3.936 -36.822 1.00 81.81 95 LEU A C 1
ATOM 754 O O . LEU A 1 95 ? 23.389 4.579 -37.601 1.00 81.81 95 LEU A O 1
ATOM 758 N N . VAL A 1 96 ? 23.141 3.482 -35.654 1.00 80.62 96 VAL A N 1
ATOM 759 C CA . VAL A 1 96 ? 24.551 3.563 -35.239 1.00 80.62 96 VAL A CA 1
ATOM 760 C C . VAL A 1 96 ? 25.417 2.670 -36.127 1.00 80.62 96 VAL A C 1
ATOM 762 O O . VAL A 1 96 ? 26.453 3.123 -36.617 1.00 80.62 96 VAL A O 1
ATOM 765 N N . GLU A 1 97 ? 24.987 1.433 -36.383 1.00 84.19 97 GLU A N 1
ATOM 766 C CA . GLU A 1 97 ? 25.670 0.501 -37.287 1.00 84.19 97 GLU A CA 1
ATOM 767 C C . GLU A 1 97 ? 25.755 1.065 -38.714 1.00 84.19 97 GLU A C 1
ATOM 769 O O . GLU A 1 97 ? 26.830 1.058 -39.319 1.00 84.19 97 GLU A O 1
ATOM 774 N N . ASP A 1 98 ? 24.672 1.666 -39.209 1.00 85.62 98 ASP A N 1
ATOM 775 C CA . ASP A 1 98 ? 24.624 2.370 -40.492 1.00 85.62 98 ASP A CA 1
ATOM 776 C C . ASP A 1 98 ? 25.563 3.587 -40.536 1.00 85.62 98 ASP A C 1
ATOM 778 O O . ASP A 1 98 ? 26.235 3.828 -41.546 1.00 85.62 98 ASP A O 1
ATOM 782 N N . ALA A 1 99 ? 25.645 4.370 -39.456 1.00 80.25 99 ALA A N 1
ATOM 783 C CA . ALA A 1 99 ? 26.561 5.507 -39.357 1.00 80.25 99 ALA A CA 1
ATOM 784 C C . ALA A 1 99 ? 28.030 5.052 -39.367 1.00 80.25 99 ALA A C 1
ATOM 786 O O . ALA A 1 99 ? 28.856 5.631 -40.084 1.00 80.25 99 ALA A O 1
ATOM 787 N N . TYR A 1 100 ? 28.351 3.963 -38.660 1.00 82.31 100 TYR A N 1
ATOM 788 C CA . TYR A 1 100 ? 29.668 3.329 -38.728 1.00 82.31 100 TYR A CA 1
ATOM 789 C C . TYR A 1 100 ? 29.972 2.779 -40.126 1.00 82.31 100 TYR A C 1
ATOM 791 O O . TYR A 1 100 ? 31.080 2.987 -40.631 1.00 82.31 100 TYR A O 1
ATOM 799 N N . ALA A 1 101 ? 28.996 2.160 -40.796 1.00 85.69 101 ALA A N 1
ATOM 800 C CA . ALA A 1 101 ? 29.135 1.683 -42.172 1.00 85.69 101 ALA A CA 1
ATOM 801 C C . ALA A 1 101 ? 29.415 2.833 -43.159 1.00 85.69 101 ALA A C 1
ATOM 803 O O . ALA A 1 101 ? 30.207 2.681 -44.094 1.00 85.69 101 ALA A O 1
ATOM 804 N N . ARG A 1 102 ? 28.843 4.018 -42.908 1.00 90.75 102 ARG A N 1
ATOM 805 C CA . ARG A 1 102 ? 29.101 5.263 -43.657 1.00 90.75 102 ARG A CA 1
ATOM 806 C C . ARG A 1 102 ? 30.390 5.984 -43.245 1.00 90.75 102 ARG A C 1
ATOM 808 O O . ARG A 1 102 ? 30.732 6.995 -43.856 1.00 90.75 102 ARG A O 1
ATOM 815 N N . ARG A 1 103 ? 31.130 5.456 -42.261 1.00 86.19 103 ARG A N 1
ATOM 816 C CA . ARG A 1 103 ? 32.335 6.054 -41.650 1.00 86.19 103 ARG A CA 1
ATOM 817 C C . ARG A 1 103 ? 32.095 7.410 -40.971 1.00 86.19 103 ARG A C 1
ATOM 819 O O . ARG A 1 103 ? 33.051 8.157 -40.760 1.00 86.19 103 ARG A O 1
ATOM 826 N N . ASP A 1 104 ? 30.857 7.716 -40.588 1.00 87.12 104 ASP A N 1
ATOM 827 C CA . ASP A 1 104 ? 30.530 8.911 -39.808 1.00 87.12 104 ASP A CA 1
ATOM 828 C C . ASP A 1 104 ? 30.605 8.606 -38.306 1.00 87.12 104 ASP A C 1
ATOM 830 O O . ASP A 1 104 ? 29.615 8.347 -37.618 1.00 87.12 104 ASP A O 1
ATOM 834 N N . VAL A 1 105 ? 31.838 8.609 -37.798 1.00 84.50 105 VAL A N 1
ATOM 835 C CA . VAL A 1 105 ? 32.151 8.263 -36.403 1.00 84.50 105 VAL A CA 1
ATOM 836 C C . VAL A 1 105 ? 31.556 9.276 -35.418 1.00 84.50 105 VAL A C 1
ATOM 838 O O . VAL A 1 105 ? 31.205 8.910 -34.297 1.00 84.50 105 VAL A O 1
ATOM 841 N N . SER A 1 106 ? 31.417 10.542 -35.824 1.00 85.69 106 SER A N 1
ATOM 842 C CA . SER A 1 106 ? 30.885 11.593 -34.951 1.00 85.69 106 SER A CA 1
ATOM 843 C C . SER A 1 106 ? 29.388 11.415 -34.710 1.00 85.69 106 SER A C 1
ATOM 845 O O . SER A 1 106 ? 28.933 11.574 -33.576 1.00 85.69 106 SER A O 1
ATOM 847 N N . ALA A 1 107 ? 28.625 11.074 -35.753 1.00 81.31 107 ALA A N 1
ATOM 848 C CA . ALA A 1 107 ? 27.202 10.780 -35.623 1.00 81.31 107 ALA A CA 1
ATOM 849 C C . ALA A 1 107 ? 26.958 9.508 -34.793 1.00 81.31 107 ALA A C 1
ATOM 851 O O . ALA A 1 107 ? 26.119 9.518 -33.890 1.00 81.31 107 ALA A O 1
ATOM 852 N N . ALA A 1 108 ? 27.742 8.451 -35.036 1.00 79.44 108 ALA A N 1
ATOM 853 C CA . ALA A 1 108 ? 27.647 7.193 -34.298 1.00 79.44 108 ALA A CA 1
ATOM 854 C C . ALA A 1 108 ? 27.898 7.377 -32.788 1.00 79.44 108 ALA A C 1
ATOM 856 O O . ALA A 1 108 ? 27.078 6.968 -31.967 1.00 79.44 108 ALA A O 1
ATOM 857 N N . MET A 1 109 ? 28.965 8.091 -32.407 1.00 83.69 109 MET A N 1
ATOM 858 C CA . MET A 1 109 ? 29.261 8.373 -30.994 1.00 83.69 109 MET A CA 1
ATOM 859 C C . MET A 1 109 ? 28.194 9.244 -30.312 1.00 83.69 109 MET A C 1
ATOM 861 O O . MET A 1 109 ? 27.906 9.051 -29.130 1.00 83.69 109 MET A O 1
ATOM 865 N N . GLY A 1 110 ? 27.595 10.204 -31.028 1.00 84.38 110 GLY A N 1
ATOM 866 C CA . GLY A 1 110 ? 26.516 11.038 -30.488 1.00 84.38 110 GLY A CA 1
ATOM 867 C C . GLY A 1 110 ? 25.263 10.227 -30.140 1.00 84.38 110 GLY A C 1
ATOM 868 O O . GLY A 1 110 ? 24.669 10.423 -29.076 1.00 84.38 110 GLY A O 1
ATOM 869 N N . LEU A 1 111 ? 24.905 9.274 -31.004 1.00 81.25 111 LEU A N 1
ATOM 870 C CA . LEU A 1 111 ? 23.795 8.347 -30.786 1.00 81.25 111 LEU A CA 1
ATOM 871 C C . LEU A 1 111 ? 24.079 7.376 -29.627 1.00 81.25 111 LEU A C 1
ATOM 873 O O . LEU A 1 111 ? 23.226 7.205 -28.757 1.00 81.25 111 LEU A O 1
ATOM 877 N N . GLU A 1 112 ? 25.290 6.817 -29.533 1.00 82.25 112 GLU A N 1
ATOM 878 C CA . GLU A 1 112 ? 25.682 5.958 -28.403 1.00 82.25 112 GLU A CA 1
ATOM 879 C C . GLU A 1 112 ? 25.608 6.682 -27.049 1.00 82.25 112 GLU A C 1
ATOM 881 O O . GLU A 1 112 ? 25.143 6.118 -26.051 1.00 82.25 112 GLU A O 1
ATOM 886 N N . LEU A 1 113 ? 26.039 7.947 -26.996 1.00 85.75 113 LEU A N 1
ATOM 887 C CA . LEU A 1 113 ? 25.989 8.747 -25.771 1.00 85.75 113 LEU A CA 1
ATOM 888 C C . LEU A 1 113 ? 24.540 9.036 -25.342 1.00 85.75 113 LEU A C 1
ATOM 890 O O . LEU A 1 113 ? 24.207 8.915 -24.162 1.00 85.75 113 LEU A O 1
ATOM 894 N N . SER A 1 114 ? 23.678 9.376 -26.304 1.00 80.25 114 SER A N 1
ATOM 895 C CA . SER A 1 114 ? 22.233 9.562 -26.112 1.00 80.25 114 SER A CA 1
ATOM 896 C C . SER A 1 114 ? 21.578 8.306 -25.524 1.00 80.25 114 SER A C 1
ATOM 898 O O . SER A 1 114 ? 20.929 8.364 -24.476 1.00 80.25 114 SER A O 1
ATOM 900 N N . LEU A 1 115 ? 21.840 7.150 -26.141 1.00 81.50 115 LEU A N 1
ATOM 901 C CA . LEU A 1 115 ? 21.349 5.841 -25.706 1.00 81.50 115 LEU A CA 1
ATOM 902 C C . LEU A 1 115 ? 21.796 5.513 -24.277 1.00 81.50 115 LEU A C 1
ATOM 904 O O . LEU A 1 115 ? 21.006 5.048 -23.450 1.00 81.50 115 LEU A O 1
ATOM 908 N N . LYS A 1 116 ? 23.061 5.782 -23.949 1.00 84.69 116 LYS A N 1
ATOM 909 C CA . LYS A 1 116 ? 23.588 5.555 -22.601 1.00 84.69 116 LYS A CA 1
ATOM 910 C C . LYS A 1 116 ? 22.879 6.419 -21.555 1.00 84.69 116 LYS A C 1
ATOM 912 O O . LYS A 1 116 ? 22.543 5.908 -20.488 1.00 84.69 116 LYS A O 1
ATOM 917 N N . ASN A 1 117 ? 22.631 7.692 -21.854 1.00 83.50 117 ASN A N 1
ATOM 918 C CA . ASN A 1 117 ? 21.965 8.610 -20.928 1.00 83.50 117 ASN A CA 1
ATOM 919 C C . ASN A 1 117 ? 20.509 8.202 -20.664 1.00 83.50 117 ASN A C 1
ATOM 921 O O . ASN A 1 117 ? 20.105 8.132 -19.505 1.00 83.50 117 ASN A O 1
ATOM 925 N N . LEU A 1 118 ? 19.764 7.832 -21.710 1.00 79.31 118 LEU A N 1
ATOM 926 C CA . LEU A 1 118 ? 18.391 7.328 -21.588 1.00 79.31 118 LEU A CA 1
ATOM 927 C C . LEU A 1 118 ? 18.304 6.063 -20.720 1.00 79.31 118 LEU A C 1
ATOM 929 O O . LEU A 1 118 ? 17.419 5.956 -19.871 1.00 79.31 118 LEU A O 1
ATOM 933 N N . ARG A 1 119 ? 19.248 5.119 -20.868 1.00 79.94 119 ARG A N 1
ATOM 934 C CA . ARG A 1 119 ? 19.305 3.916 -20.010 1.00 79.94 119 ARG A CA 1
ATOM 935 C C . ARG A 1 119 ? 19.505 4.262 -18.541 1.00 79.94 119 ARG A C 1
ATOM 937 O O . ARG A 1 119 ? 18.875 3.648 -17.684 1.00 79.94 119 ARG A O 1
ATOM 944 N N . ILE A 1 120 ? 20.395 5.211 -18.256 1.00 83.50 120 ILE A N 1
ATOM 945 C CA . ILE A 1 120 ? 20.673 5.642 -16.884 1.00 83.50 120 ILE A CA 1
ATOM 946 C C . ILE A 1 120 ? 19.427 6.295 -16.282 1.00 83.50 120 ILE A C 1
ATOM 948 O O . ILE A 1 120 ? 19.049 5.947 -15.166 1.00 83.50 120 ILE A O 1
ATOM 952 N N . GLU A 1 121 ? 18.768 7.193 -17.015 1.00 80.69 121 GLU A N 1
ATOM 953 C CA . GLU A 1 121 ? 17.569 7.882 -16.531 1.00 80.69 121 GLU A CA 1
ATOM 954 C C . GLU A 1 121 ? 16.427 6.903 -16.225 1.00 80.69 121 GLU A C 1
ATOM 956 O O . GLU A 1 121 ? 15.847 6.959 -15.139 1.00 80.69 121 GLU A O 1
ATOM 961 N N . LEU A 1 122 ? 16.161 5.946 -17.120 1.00 79.94 122 LEU A N 1
ATOM 962 C CA . LEU A 1 122 ? 15.160 4.900 -16.889 1.00 79.94 122 LEU A CA 1
ATOM 963 C C . LEU A 1 122 ? 15.485 4.052 -15.660 1.00 79.94 122 LEU A C 1
ATOM 965 O O . LEU A 1 122 ? 14.613 3.829 -14.825 1.00 79.94 122 LEU A O 1
ATOM 969 N N . ALA A 1 123 ? 16.734 3.602 -15.524 1.00 81.06 123 ALA A N 1
ATOM 970 C CA . ALA A 1 123 ? 17.144 2.779 -14.390 1.00 81.06 123 ALA A CA 1
ATOM 971 C C . ALA A 1 123 ? 16.956 3.504 -13.047 1.00 81.06 123 ALA A C 1
ATOM 973 O O . ALA A 1 123 ? 16.546 2.885 -12.067 1.00 81.06 123 ALA A O 1
ATOM 974 N N . VAL A 1 124 ? 17.223 4.815 -12.999 1.00 84.88 124 VAL A N 1
ATOM 975 C CA . VAL A 1 124 ? 16.973 5.635 -11.804 1.00 84.88 124 VAL A CA 1
ATOM 976 C C . VAL A 1 124 ? 15.475 5.729 -11.513 1.00 84.88 124 VAL A C 1
ATOM 978 O O . VAL A 1 124 ? 15.066 5.466 -10.387 1.00 84.88 124 VAL A O 1
ATOM 981 N N . ARG A 1 125 ? 14.646 6.026 -12.522 1.00 78.31 125 ARG A N 1
ATOM 982 C CA . ARG A 1 125 ? 13.186 6.141 -12.355 1.00 78.31 125 ARG A CA 1
ATOM 983 C C . ARG A 1 125 ? 12.540 4.842 -11.874 1.00 78.31 125 ARG A C 1
ATOM 985 O O . ARG A 1 125 ? 11.732 4.889 -10.953 1.00 78.31 125 ARG A O 1
ATOM 992 N N . PHE A 1 126 ? 12.925 3.700 -12.447 1.00 81.06 126 PHE A N 1
ATOM 993 C CA . PHE A 1 126 ? 12.433 2.391 -12.006 1.00 81.06 126 PHE A CA 1
ATOM 994 C C . PHE A 1 126 ? 12.811 2.105 -10.558 1.00 81.06 126 PHE A C 1
ATOM 996 O O . PHE A 1 126 ? 11.958 1.734 -9.757 1.00 81.06 126 PHE A O 1
ATOM 1003 N N . ARG A 1 127 ? 14.072 2.351 -10.194 1.00 83.75 127 ARG A N 1
ATOM 1004 C CA . ARG A 1 127 ? 14.535 2.144 -8.823 1.00 83.75 127 ARG A CA 1
ATOM 1005 C C . ARG A 1 127 ? 13.798 3.033 -7.819 1.00 83.75 127 ARG A C 1
ATOM 1007 O O . ARG A 1 127 ? 13.462 2.564 -6.734 1.00 83.75 127 ARG A O 1
ATOM 1014 N N . ASP A 1 128 ? 13.554 4.296 -8.161 1.00 81.81 128 ASP A N 1
ATOM 1015 C CA . ASP A 1 128 ? 12.809 5.223 -7.301 1.00 81.81 128 ASP A CA 1
ATOM 1016 C C . ASP A 1 128 ? 11.367 4.742 -7.070 1.00 81.81 128 ASP A C 1
ATOM 1018 O O . ASP A 1 128 ? 10.839 4.875 -5.965 1.00 81.81 128 ASP A O 1
ATOM 1022 N N . LEU A 1 129 ? 10.730 4.161 -8.089 1.00 79.25 129 LEU A N 1
ATOM 1023 C CA . LEU A 1 129 ? 9.376 3.613 -7.982 1.00 79.25 129 LEU A CA 1
ATOM 1024 C C . LEU A 1 129 ? 9.328 2.323 -7.177 1.00 79.25 129 LEU A C 1
ATOM 1026 O O . LEU A 1 129 ? 8.505 2.219 -6.272 1.00 79.25 129 LEU A O 1
ATOM 1030 N N . GLU A 1 130 ? 10.251 1.392 -7.417 1.00 82.44 130 GLU A N 1
ATOM 1031 C CA . GLU A 1 130 ? 10.374 0.173 -6.612 1.00 82.44 130 GLU A CA 1
ATOM 1032 C C . GLU A 1 130 ? 10.548 0.506 -5.123 1.00 82.44 130 GLU A C 1
ATOM 1034 O O . GLU A 1 130 ? 9.933 -0.116 -4.256 1.00 82.44 130 GLU A O 1
ATOM 1039 N N . GLN A 1 131 ? 11.358 1.522 -4.807 1.00 85.25 131 GLN A N 1
ATOM 1040 C CA . GLN A 1 131 ? 11.549 1.977 -3.430 1.00 85.25 131 GLN A CA 1
ATOM 1041 C C . GLN A 1 131 ? 10.268 2.550 -2.818 1.00 85.25 131 GLN A C 1
ATOM 1043 O O . GLN A 1 131 ? 9.962 2.248 -1.662 1.00 85.25 131 GLN A O 1
ATOM 1048 N N . LYS A 1 132 ? 9.509 3.354 -3.571 1.00 82.12 132 LYS A N 1
ATOM 1049 C CA . LYS A 1 132 ? 8.218 3.891 -3.113 1.00 82.12 132 LYS A CA 1
ATOM 1050 C C . LYS A 1 132 ? 7.191 2.782 -2.895 1.00 82.12 132 LYS A C 1
ATOM 1052 O O . LYS A 1 132 ? 6.541 2.770 -1.852 1.00 82.12 132 LYS A O 1
ATOM 1057 N N . ALA A 1 133 ? 7.099 1.828 -3.820 1.00 80.00 133 ALA A N 1
ATOM 1058 C CA . ALA A 1 133 ? 6.201 0.684 -3.716 1.00 80.00 133 ALA A CA 1
ATOM 1059 C C . ALA A 1 133 ? 6.521 -0.165 -2.477 1.00 80.00 133 ALA A C 1
ATOM 1061 O O . ALA A 1 133 ? 5.629 -0.471 -1.687 1.00 80.00 133 ALA A O 1
ATOM 1062 N N . MET A 1 134 ? 7.802 -0.473 -2.238 1.00 84.62 134 MET A N 1
ATOM 1063 C CA . MET A 1 134 ? 8.227 -1.182 -1.025 1.00 84.62 134 MET A CA 1
ATOM 1064 C C . MET A 1 134 ? 7.864 -0.415 0.253 1.00 84.62 134 MET A C 1
ATOM 1066 O O . MET A 1 134 ? 7.332 -1.010 1.189 1.00 84.62 134 MET A O 1
ATOM 1070 N N . ALA A 1 135 ? 8.093 0.902 0.286 1.00 85.94 135 ALA A N 1
ATOM 1071 C CA . ALA A 1 135 ? 7.772 1.728 1.449 1.00 85.94 135 ALA A CA 1
ATOM 1072 C C . ALA A 1 135 ? 6.265 1.750 1.764 1.00 85.94 135 ALA A C 1
ATOM 1074 O O . ALA A 1 135 ? 5.877 1.679 2.933 1.00 85.94 135 ALA A O 1
ATOM 1075 N N . LEU A 1 136 ? 5.410 1.810 0.740 1.00 83.94 136 LEU A N 1
ATOM 1076 C CA . LEU A 1 136 ? 3.955 1.753 0.911 1.00 83.94 136 LEU A CA 1
ATOM 1077 C C . LEU A 1 136 ? 3.482 0.378 1.360 1.00 83.94 136 LEU A C 1
ATOM 1079 O O . LEU A 1 136 ? 2.631 0.267 2.239 1.00 83.94 136 LEU A O 1
ATOM 1083 N N . LEU A 1 137 ? 4.074 -0.679 0.815 1.00 87.62 137 LEU A N 1
ATOM 1084 C CA . LEU A 1 137 ? 3.752 -2.046 1.200 1.00 87.62 137 LEU A CA 1
ATOM 1085 C C . LEU A 1 137 ? 4.097 -2.295 2.679 1.00 87.62 137 LEU A C 1
ATOM 1087 O O . LEU A 1 137 ? 3.318 -2.912 3.411 1.00 87.62 137 LEU A O 1
ATOM 1091 N N . ASP A 1 138 ? 5.220 -1.756 3.153 1.00 87.88 138 ASP A N 1
ATOM 1092 C CA . ASP A 1 138 ? 5.584 -1.782 4.571 1.00 87.88 138 ASP A CA 1
ATOM 1093 C C . ASP A 1 138 ? 4.627 -0.946 5.436 1.00 87.88 138 ASP A C 1
ATOM 1095 O O . ASP A 1 138 ? 4.252 -1.376 6.532 1.00 87.88 138 ASP A O 1
ATOM 1099 N N . LEU A 1 139 ? 4.167 0.208 4.943 1.00 86.81 139 LEU A N 1
ATOM 1100 C CA . LEU A 1 139 ? 3.166 1.033 5.623 1.00 86.81 139 LEU A CA 1
ATOM 1101 C C . LEU A 1 139 ? 1.822 0.300 5.769 1.00 86.81 139 LEU A C 1
ATOM 1103 O O . LEU A 1 139 ? 1.249 0.284 6.862 1.00 86.81 139 LEU A O 1
ATOM 1107 N N . ILE A 1 140 ? 1.340 -0.351 4.709 1.00 83.62 140 ILE A N 1
ATOM 1108 C CA . ILE A 1 140 ? 0.108 -1.156 4.719 1.00 83.62 140 ILE A CA 1
ATOM 1109 C C . ILE A 1 140 ? 0.242 -2.314 5.712 1.00 83.62 140 ILE A C 1
ATOM 1111 O O . ILE A 1 140 ? -0.626 -2.522 6.559 1.00 83.62 140 ILE A O 1
ATOM 1115 N N . LYS A 1 141 ? 1.368 -3.035 5.696 1.00 86.25 141 LYS A N 1
ATOM 1116 C CA . LYS A 1 141 ? 1.626 -4.102 6.678 1.00 86.25 141 LYS A CA 1
ATOM 1117 C C . LYS A 1 141 ? 1.607 -3.575 8.113 1.00 86.25 141 LYS A C 1
ATOM 1119 O O . LYS A 1 141 ? 1.005 -4.197 8.989 1.00 86.25 141 LYS A O 1
ATOM 1124 N N . ALA A 1 142 ? 2.246 -2.434 8.365 1.00 85.44 142 ALA A N 1
ATOM 1125 C CA . ALA A 1 142 ? 2.304 -1.835 9.693 1.00 85.44 142 ALA A CA 1
ATOM 1126 C C . ALA A 1 142 ? 0.930 -1.342 10.178 1.00 85.44 142 ALA A C 1
ATOM 1128 O O . ALA A 1 142 ? 0.599 -1.503 11.356 1.00 85.44 142 ALA A O 1
ATOM 1129 N N . THR A 1 143 ? 0.120 -0.747 9.300 1.00 83.19 143 THR A N 1
ATOM 1130 C CA . THR A 1 143 ? -1.250 -0.312 9.629 1.00 83.19 143 THR A CA 1
ATOM 1131 C C . THR A 1 143 ? -2.164 -1.510 9.875 1.00 83.19 143 THR A C 1
ATOM 1133 O O . THR A 1 143 ? -2.871 -1.526 10.883 1.00 83.19 143 THR A O 1
ATOM 1136 N N . HIS A 1 144 ? -2.062 -2.563 9.063 1.00 82.44 144 HIS A N 1
ATOM 1137 C CA . HIS A 1 144 ? -2.813 -3.804 9.242 1.00 82.44 144 HIS A CA 1
ATOM 1138 C C . HIS A 1 144 ? -2.508 -4.498 10.581 1.00 82.44 144 HIS A C 1
ATOM 1140 O O . HIS A 1 144 ? -3.417 -4.891 11.311 1.00 82.44 144 HIS A O 1
ATOM 1146 N N . GLN A 1 145 ? -1.231 -4.587 10.970 1.00 84.31 145 GLN A N 1
ATOM 1147 C CA . GLN A 1 145 ? -0.849 -5.140 12.277 1.00 84.31 145 GLN A CA 1
ATOM 1148 C C . GLN A 1 145 ? -1.431 -4.330 13.448 1.00 84.31 145 GLN A C 1
ATOM 1150 O O . GLN A 1 145 ? -1.890 -4.902 14.442 1.00 84.31 145 GLN A O 1
ATOM 1155 N N . LYS A 1 146 ? -1.441 -2.994 13.338 1.00 85.44 146 LYS A N 1
ATOM 1156 C CA . LYS A 1 146 ? -2.042 -2.115 14.355 1.00 85.44 146 LYS A CA 1
ATOM 1157 C C . LYS A 1 146 ? -3.554 -2.297 14.439 1.00 85.44 146 LYS A C 1
ATOM 1159 O O . LYS A 1 146 ? -4.075 -2.357 15.549 1.00 85.44 146 LYS A O 1
ATOM 1164 N N . LEU A 1 147 ? -4.234 -2.419 13.297 1.00 83.12 147 LEU A N 1
ATOM 1165 C CA . LEU A 1 147 ? -5.667 -2.707 13.236 1.00 83.12 147 LEU A CA 1
ATOM 1166 C C . LEU A 1 147 ? -5.995 -4.018 13.948 1.00 83.12 147 LEU A C 1
ATOM 1168 O O . LEU A 1 147 ? -6.795 -4.005 14.876 1.00 83.12 147 LEU A O 1
ATOM 1172 N N . SER A 1 148 ? -5.294 -5.104 13.614 1.00 80.56 148 SER A N 1
ATOM 1173 C CA . SER A 1 148 ? -5.500 -6.411 14.253 1.00 80.56 148 SER A CA 1
ATOM 1174 C C . SER A 1 148 ? -5.297 -6.365 15.775 1.00 80.56 148 SER A C 1
ATOM 1176 O O . SER A 1 148 ? -6.062 -6.958 16.536 1.00 80.56 148 SER A O 1
ATOM 1178 N N . THR A 1 149 ? -4.300 -5.606 16.242 1.00 83.38 149 THR A N 1
ATOM 1179 C CA . THR A 1 149 ? -4.058 -5.428 17.684 1.00 83.38 149 THR A CA 1
ATOM 1180 C C . THR A 1 149 ? -5.213 -4.681 18.359 1.00 83.38 149 THR A C 1
ATOM 1182 O O . THR A 1 149 ? -5.680 -5.091 19.418 1.00 83.38 149 THR A O 1
ATOM 1185 N N . ILE A 1 150 ? -5.707 -3.607 17.738 1.00 81.81 150 ILE A N 1
ATOM 1186 C CA . ILE A 1 150 ? -6.814 -2.806 18.281 1.00 81.81 150 ILE A CA 1
ATOM 1187 C C . ILE A 1 150 ? -8.130 -3.588 18.259 1.00 81.81 150 ILE A C 1
ATOM 1189 O O . ILE A 1 150 ? -8.902 -3.501 19.210 1.00 81.81 150 ILE A O 1
ATOM 1193 N N . GLU A 1 151 ? -8.384 -4.380 17.218 1.00 81.19 151 GLU A N 1
ATOM 1194 C CA . GLU A 1 151 ? -9.538 -5.282 17.151 1.00 81.19 151 GLU A CA 1
ATOM 1195 C C . GLU A 1 151 ? -9.540 -6.274 18.317 1.00 81.19 151 GLU A C 1
ATOM 1197 O O . GLU A 1 151 ? -10.561 -6.454 18.986 1.00 81.19 151 GLU A O 1
ATOM 1202 N N . PHE A 1 152 ? -8.383 -6.874 18.610 1.00 80.56 152 PHE A N 1
ATOM 1203 C CA . PHE A 1 152 ? -8.231 -7.765 19.756 1.00 80.56 152 PHE A CA 1
ATOM 1204 C C . PHE A 1 152 ? -8.498 -7.044 21.087 1.00 80.56 152 PHE A C 1
ATOM 1206 O O . PHE A 1 152 ? -9.225 -7.563 21.940 1.00 80.56 152 PHE A O 1
ATOM 1213 N N . ASP A 1 153 ? -7.959 -5.836 21.261 1.00 77.88 153 ASP A N 1
ATOM 1214 C CA . ASP A 1 153 ? -8.174 -5.038 22.470 1.00 77.88 153 ASP A CA 1
ATOM 1215 C C . ASP A 1 153 ? -9.652 -4.648 22.656 1.00 77.88 153 ASP A C 1
ATOM 1217 O O . ASP A 1 153 ? -10.168 -4.719 23.776 1.00 77.88 153 ASP A O 1
ATOM 1221 N N . ILE A 1 154 ? -10.372 -4.332 21.573 1.00 78.94 154 ILE A N 1
ATOM 1222 C CA . ILE A 1 154 ? -11.817 -4.061 21.614 1.00 78.94 154 ILE A CA 1
ATOM 1223 C C . ILE A 1 154 ? -12.577 -5.290 22.113 1.00 78.94 154 ILE A C 1
ATOM 1225 O O . ILE A 1 154 ? -13.375 -5.169 23.045 1.00 78.94 154 ILE A O 1
ATOM 1229 N N . ILE A 1 155 ? -12.306 -6.473 21.548 1.00 79.31 155 ILE A N 1
ATOM 1230 C CA . ILE A 1 155 ? -12.942 -7.733 21.971 1.00 79.31 155 ILE A CA 1
ATOM 1231 C C . ILE A 1 155 ? -12.703 -7.968 23.466 1.00 79.31 155 ILE A C 1
ATOM 1233 O O . ILE A 1 155 ? -13.626 -8.312 24.212 1.00 79.31 155 ILE A O 1
ATOM 1237 N N . ARG A 1 156 ? -11.470 -7.737 23.923 1.00 79.19 156 ARG A N 1
ATOM 1238 C CA . ARG A 1 156 ? -11.084 -7.881 25.327 1.00 79.19 156 ARG A CA 1
ATOM 1239 C C . ARG A 1 156 ? -11.858 -6.916 26.231 1.00 79.19 156 ARG A C 1
ATOM 1241 O O . ARG A 1 156 ? -12.416 -7.337 27.243 1.00 79.19 156 ARG A O 1
ATOM 1248 N N . ILE A 1 157 ? -11.951 -5.634 25.876 1.00 77.44 157 ILE A N 1
ATOM 1249 C CA . ILE A 1 157 ? -12.704 -4.640 26.659 1.00 77.44 157 ILE A CA 1
ATOM 1250 C C . ILE A 1 157 ? -14.204 -4.959 26.674 1.00 77.44 157 ILE A C 1
ATOM 1252 O O . ILE A 1 157 ? -14.847 -4.837 27.719 1.00 77.44 157 ILE A O 1
ATOM 1256 N N . GLU A 1 158 ? -14.773 -5.404 25.556 1.00 81.69 158 GLU A N 1
ATOM 1257 C CA . GLU A 1 158 ? -16.181 -5.804 25.479 1.00 81.69 158 GLU A CA 1
ATOM 1258 C C . GLU A 1 158 ? -16.486 -7.012 26.362 1.00 81.69 15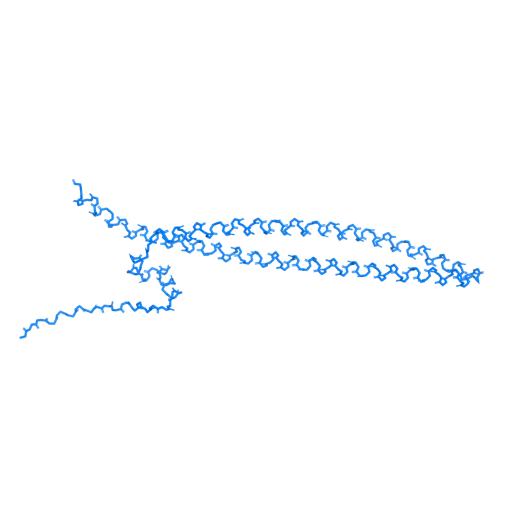8 GLU A C 1
ATOM 1260 O O . GLU A 1 158 ? -17.485 -7.012 27.089 1.00 81.69 158 GLU A O 1
ATOM 1265 N N . HIS A 1 159 ? -15.600 -8.010 26.367 1.00 78.50 159 HIS A N 1
ATOM 1266 C CA . HIS A 1 159 ? -15.706 -9.146 27.272 1.00 78.50 159 HIS A CA 1
ATOM 1267 C C . HIS A 1 159 ? -15.685 -8.693 28.739 1.00 78.50 159 HIS A C 1
ATOM 1269 O O . HIS A 1 159 ? -16.566 -9.068 29.517 1.00 78.50 159 HIS A O 1
ATOM 1275 N N . ARG A 1 160 ? -14.748 -7.811 29.105 1.00 75.06 160 ARG A N 1
ATOM 1276 C CA . ARG A 1 160 ? -14.652 -7.245 30.461 1.00 75.06 160 ARG A CA 1
ATOM 1277 C C . ARG A 1 160 ? -15.919 -6.500 30.863 1.00 75.06 160 ARG A C 1
ATOM 1279 O O . ARG A 1 160 ? -16.438 -6.725 31.954 1.00 75.06 160 ARG A O 1
ATOM 1286 N N . LEU A 1 161 ? -16.454 -5.653 29.984 1.00 76.12 161 LEU A N 1
ATOM 1287 C CA . LEU A 1 161 ? -17.710 -4.942 30.229 1.00 76.12 161 LEU A CA 1
ATOM 1288 C C . LEU A 1 161 ? -18.871 -5.914 30.465 1.00 76.12 161 LEU A C 1
ATOM 1290 O O . LEU A 1 161 ? -19.622 -5.737 31.425 1.00 76.12 161 LEU A O 1
ATOM 1294 N N . ARG A 1 162 ? -18.987 -6.966 29.646 1.00 80.69 162 ARG A N 1
ATOM 1295 C CA . ARG A 1 162 ? -20.017 -8.002 29.811 1.00 80.69 162 ARG A CA 1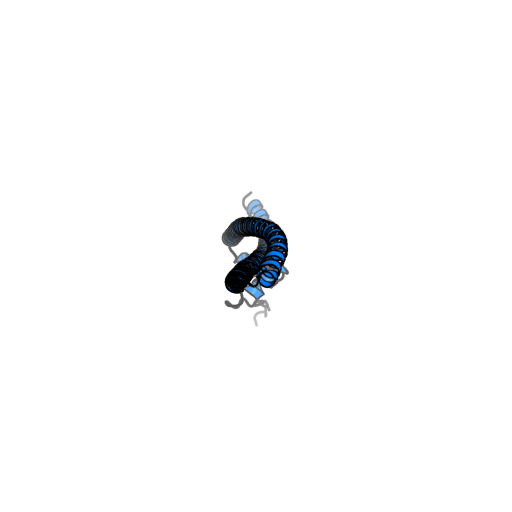
ATOM 1296 C C . ARG A 1 162 ? -19.877 -8.733 31.149 1.00 80.69 162 ARG A C 1
ATOM 1298 O O . ARG A 1 162 ? -20.881 -8.941 31.827 1.00 80.69 162 ARG A O 1
ATOM 1305 N N . MET A 1 163 ? -18.659 -9.083 31.558 1.00 74.00 163 MET A N 1
ATOM 1306 C CA . MET A 1 163 ? -18.418 -9.736 32.849 1.00 74.00 163 MET A CA 1
ATOM 1307 C C . MET A 1 163 ? -18.832 -8.850 34.027 1.00 74.00 163 MET A C 1
ATOM 1309 O O . MET A 1 163 ? -19.504 -9.326 34.939 1.00 74.00 163 MET A O 1
ATOM 1313 N N . ILE A 1 164 ? -18.518 -7.552 33.983 1.00 70.19 164 ILE A N 1
ATOM 1314 C CA . ILE A 1 164 ? -18.950 -6.603 35.021 1.00 70.19 164 ILE A CA 1
ATOM 1315 C C . ILE A 1 164 ? -20.481 -6.480 35.040 1.00 70.19 164 ILE A C 1
ATOM 1317 O O . ILE A 1 164 ? -21.084 -6.472 36.110 1.00 70.19 164 ILE A O 1
ATOM 1321 N N . GLN A 1 165 ? -21.133 -6.403 33.876 1.00 73.38 165 GLN A N 1
ATOM 1322 C CA . GLN A 1 165 ? -22.599 -6.335 33.791 1.00 73.38 165 GLN A CA 1
ATOM 1323 C C . GLN A 1 165 ? -23.271 -7.559 34.425 1.00 73.38 165 GLN A C 1
ATOM 1325 O O . GLN A 1 165 ? -24.190 -7.402 35.228 1.00 73.38 165 GLN A O 1
ATOM 1330 N N . LEU A 1 166 ? -22.782 -8.765 34.121 1.00 74.56 166 LEU A N 1
ATOM 1331 C CA . LEU A 1 166 ? -23.273 -10.007 34.728 1.00 74.56 166 LEU A CA 1
ATOM 1332 C C . LEU A 1 166 ? -23.075 -10.025 36.250 1.00 74.56 166 LEU A C 1
ATOM 1334 O O . LEU A 1 166 ? -23.909 -10.555 36.975 1.00 74.56 166 LEU A O 1
ATOM 1338 N N . GLN A 1 167 ? -21.995 -9.424 36.749 1.00 66.44 167 GLN A N 1
ATOM 1339 C CA . GLN A 1 167 ? -21.701 -9.356 38.183 1.00 66.44 167 GLN A CA 1
ATOM 1340 C C . GLN A 1 167 ? -22.519 -8.296 38.932 1.00 66.44 167 GLN A C 1
ATOM 1342 O O . GLN A 1 167 ? -22.755 -8.447 40.129 1.00 66.44 167 GLN A O 1
ATOM 1347 N N . LEU A 1 168 ? -22.970 -7.237 38.255 1.00 66.69 168 LEU A N 1
ATOM 1348 C CA . LEU A 1 168 ? -23.824 -6.197 38.842 1.00 66.69 168 LEU A CA 1
ATOM 1349 C C . LEU A 1 168 ? -25.322 -6.518 38.751 1.00 66.69 168 LEU A C 1
ATOM 1351 O O . LEU A 1 168 ? -26.106 -5.945 39.510 1.00 66.69 168 LEU A O 1
ATOM 1355 N N . GLN A 1 169 ? -25.738 -7.435 37.874 1.00 65.69 169 GLN A N 1
ATOM 1356 C CA . GLN A 1 169 ? -27.131 -7.895 37.779 1.00 65.69 169 GLN A CA 1
ATOM 1357 C C . GLN A 1 169 ? -27.728 -8.369 39.122 1.00 65.69 169 GLN A C 1
ATOM 1359 O O . GLN A 1 169 ? -28.833 -7.951 39.463 1.00 65.69 169 GLN A O 1
ATOM 1364 N N . PRO A 1 170 ? -27.023 -9.176 39.937 1.00 61.88 170 PRO A N 1
ATOM 1365 C CA . PRO A 1 170 ? -27.522 -9.581 41.247 1.00 61.88 170 PRO A CA 1
ATOM 1366 C C . PRO A 1 170 ? -27.684 -8.392 42.200 1.00 61.88 170 PRO A C 1
ATOM 1368 O O . PRO A 1 170 ? -28.685 -8.301 42.901 1.00 61.88 170 PRO A O 1
ATOM 1371 N N . VAL A 1 171 ? -26.733 -7.451 42.197 1.00 60.56 171 VAL A N 1
ATOM 1372 C CA . VAL A 1 171 ? -26.753 -6.272 43.081 1.00 60.56 171 VAL A CA 1
ATOM 1373 C C . VAL A 1 171 ? -27.891 -5.324 42.714 1.00 60.56 171 VAL A C 1
ATOM 1375 O O . VAL A 1 171 ? -28.598 -4.855 43.597 1.00 60.56 171 VAL A O 1
ATOM 1378 N N . THR A 1 172 ? -28.098 -5.074 41.421 1.00 60.34 172 THR A N 1
ATOM 1379 C CA . THR A 1 172 ? -29.217 -4.257 40.923 1.00 60.34 172 THR A CA 1
ATOM 1380 C C . THR A 1 172 ? -30.558 -4.904 41.253 1.00 60.34 172 THR A C 1
ATOM 1382 O O . THR A 1 172 ? -31.392 -4.253 41.866 1.00 60.34 172 THR A O 1
ATOM 1385 N N . SER A 1 173 ? -30.713 -6.210 41.008 1.00 61.00 173 SER A N 1
ATOM 1386 C CA . SER A 1 173 ? -31.941 -6.937 41.361 1.00 61.00 173 SER A CA 1
ATOM 1387 C C . SER A 1 173 ? -32.266 -6.914 42.862 1.00 61.00 173 SER A C 1
ATOM 1389 O O . SER A 1 173 ? -33.430 -6.808 43.237 1.00 61.00 173 SER A O 1
ATOM 1391 N N . LEU A 1 174 ? -31.248 -6.966 43.729 1.00 54.72 174 LEU A N 1
ATOM 1392 C CA . LEU A 1 174 ? -31.407 -6.857 45.182 1.00 54.72 174 LEU A CA 1
ATOM 1393 C C . LEU A 1 174 ? -31.776 -5.439 45.615 1.00 54.72 174 LEU A C 1
ATOM 1395 O O . LEU A 1 174 ? -32.610 -5.276 46.498 1.00 54.72 174 LEU A O 1
ATOM 1399 N N . ASN A 1 175 ? -31.165 -4.422 45.007 1.00 53.00 175 ASN A N 1
ATOM 1400 C CA . ASN A 1 175 ? -31.463 -3.025 45.313 1.00 53.00 175 ASN A CA 1
ATOM 1401 C C . ASN A 1 175 ? -32.877 -2.647 44.849 1.00 53.00 175 ASN A C 1
ATOM 1403 O O . ASN A 1 175 ? -33.591 -1.950 45.561 1.00 53.00 175 ASN A O 1
ATOM 1407 N N . ASP A 1 176 ? -33.301 -3.152 43.693 1.00 60.09 176 ASP A N 1
ATOM 1408 C CA . ASP A 1 176 ? -34.660 -2.973 43.184 1.00 60.09 176 ASP A CA 1
ATOM 1409 C C . ASP A 1 176 ? -35.680 -3.711 44.064 1.00 60.09 176 ASP A C 1
ATOM 1411 O O . ASP A 1 176 ? -36.732 -3.161 44.365 1.00 60.09 176 ASP A O 1
ATOM 1415 N N . ALA A 1 177 ? -35.349 -4.908 44.565 1.00 51.84 177 ALA A N 1
ATOM 1416 C CA . ALA A 1 177 ? -36.194 -5.652 45.506 1.00 51.84 177 ALA A CA 1
ATOM 1417 C C . ALA A 1 177 ? -36.245 -5.047 46.923 1.00 51.84 177 ALA A C 1
ATOM 1419 O O . ALA A 1 177 ? -37.198 -5.297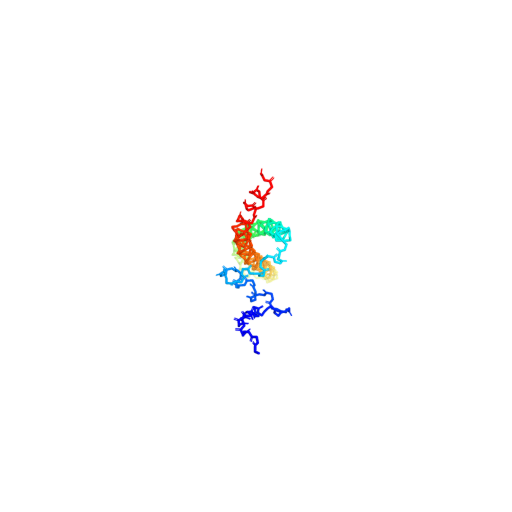 47.653 1.00 51.84 177 ALA A O 1
ATOM 1420 N N . LEU A 1 178 ? -35.227 -4.283 47.332 1.00 47.50 178 LEU A N 1
ATOM 1421 C CA . LEU A 1 178 ? -35.189 -3.560 48.612 1.00 47.50 178 LEU A CA 1
ATOM 1422 C C . LEU A 1 178 ? -35.908 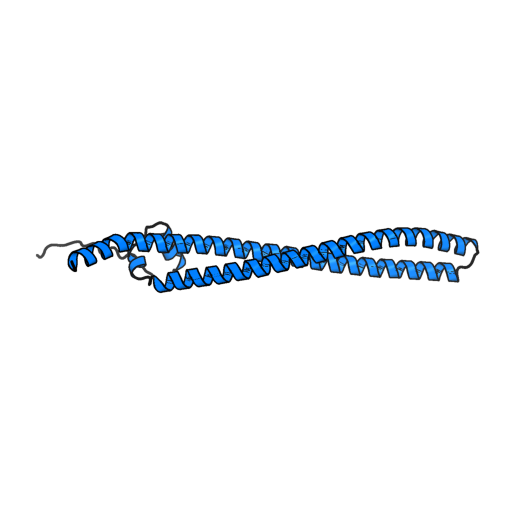-2.204 48.556 1.00 47.50 178 LEU A C 1
ATOM 1424 O O . LEU A 1 178 ? -36.305 -1.693 49.601 1.00 47.50 178 LEU A O 1
ATOM 1428 N N . ASN A 1 179 ? -36.047 -1.622 47.361 1.00 58.53 179 ASN A N 1
ATOM 1429 C CA . ASN A 1 179 ? -36.713 -0.336 47.131 1.00 58.53 179 ASN A CA 1
ATOM 1430 C C . ASN A 1 179 ? -38.157 -0.471 46.597 1.00 58.53 179 ASN A C 1
ATOM 1432 O O . ASN A 1 179 ? -38.812 0.556 46.409 1.00 58.53 179 ASN A O 1
ATOM 1436 N N . ALA A 1 180 ? -38.632 -1.695 46.332 1.00 48.53 180 ALA A N 1
ATOM 1437 C CA . ALA A 1 180 ? -40.007 -2.025 45.933 1.00 48.53 180 ALA A CA 1
ATOM 1438 C C . ALA A 1 180 ? -40.874 -2.401 47.143 1.00 48.53 180 ALA A C 1
ATOM 1440 O O . ALA A 1 180 ? -42.072 -2.036 47.129 1.00 48.53 180 ALA A O 1
#

Foldseek 3Di:
DDDPPPPVPPCPDPDPPCPPVLLVCLLVVNPLVVLVVDDLVVLVVVLVVLVVVLVVLVVVLVVLVVVLVVLVVVVVVLVVVVVVVVVVLVVLVVVLVVCVVVVVVVVNVVSVVVNVVVVVVSVVVNVVSVVVNVVSVVVSVVSVVVSVVSVVVSVSSVSSSVVSVVVCVVVVVVVVVVVD

Sequence (180 aa):
MPPRSSVTAFHLGYRSGNSRVFLDQVDMGINIGGLLQVNQQALVAERNQQHRLLARLQLDHDAAGLDLEDFLNEEEELGGRRDKLQEDFAHQLELVEDAYARRDVSAAMGLELSLKNLRIELAVRFRDLEQKAMALLDLIKATHQKLSTIEFDIIRIEHRLRMIQLQLQPVTSLNDALNA

Secondary structure (DSSP, 8-state):
---------------TT-HHHHHHHHHTT--HHHHTTS-HHHHHHHHHHHHHHHHHHHHHHHHHHHHHHHHHHHHHHHHHHHHHHHHHHHHHHHHHHHHHHTT-HHHHHHHHHHHHHHHHHHHHHHHHHHHHHHHHHHHHHHHHHHHHHHHHHHHHHHHHHHHHHHHHHHHHHHHHHHH-